Protein AF-A0AAD8P4I1-F1 (afdb_monomer_lite)

Foldseek 3Di:
DDPPPPPDDDDQPLQNVLVVCVVVVHPCSPVDDDDPDDDDDPPDDDDADAPPPLPVLLVVQQVVCVVVVHPSDDPPDPRRVVSVVSVVVVVVVVVVVVVVVVVVVVVVVPD

InterPro domains:
  IPR003653 Ulp1 protease family, C-terminal catalytic domain [PF02902] (14-96)
  IPR038765 Papain-like cysteine peptidase superfamily [SSF54001] (12-97)

pLDDT: mean 77.59, std 14.97, range [34.75, 94.81]

Sequence (111 aa):
MDHGSGSYAPFPSIEYINTWLLANGSEAYNSYRPPPFVRVVPTFVPQQSGFLGDCGVWVCLFLDRRIKGEPIFQEQEDTAISAMNFRLKLARLILETKFKEEKKSNNDRGD

Radius of gyration: 21.53 Å; chains: 1; bounding box: 49×48×51 Å

Structure (mmCIF, N/CA/C/O backbone):
data_AF-A0AAD8P4I1-F1
#
_entry.id   AF-A0AAD8P4I1-F1
#
loop_
_atom_site.group_PDB
_atom_site.id
_atom_site.type_symbol
_atom_site.label_atom_id
_atom_site.label_alt_id
_atom_site.label_comp_id
_atom_site.label_asym_id
_atom_site.label_entity_id
_atom_site.label_seq_id
_atom_site.pdbx_PDB_ins_code
_atom_site.Cartn_x
_atom_site.Cartn_y
_atom_site.Cartn_z
_atom_site.occupancy
_atom_site.B_iso_or_equiv
_atom_site.auth_seq_id
_atom_site.auth_comp_id
_atom_site.auth_asym_id
_atom_site.auth_atom_id
_atom_site.pdbx_PDB_model_num
ATOM 1 N N . MET A 1 1 ? 27.792 -11.683 -18.376 1.00 35.41 1 MET A N 1
ATOM 2 C CA . MET A 1 1 ? 26.656 -11.169 -17.588 1.00 35.41 1 MET A CA 1
ATOM 3 C C . MET A 1 1 ? 25.766 -12.357 -17.321 1.00 35.41 1 MET A C 1
ATOM 5 O O . MET A 1 1 ? 25.240 -12.929 -18.264 1.00 35.41 1 MET A O 1
ATOM 9 N N . ASP A 1 2 ? 25.760 -12.808 -16.074 1.00 34.75 2 ASP A N 1
ATOM 10 C CA . ASP A 1 2 ? 25.066 -14.018 -15.649 1.00 34.75 2 ASP A CA 1
ATOM 11 C C . ASP A 1 2 ? 23.581 -13.687 -15.475 1.00 34.75 2 ASP A C 1
ATOM 13 O O . ASP A 1 2 ? 23.208 -12.899 -14.602 1.00 34.75 2 ASP A O 1
ATOM 17 N N . HIS A 1 3 ? 22.726 -14.226 -16.342 1.00 42.91 3 HIS A N 1
ATOM 18 C CA . HIS A 1 3 ? 21.283 -14.175 -16.140 1.00 42.91 3 HIS A CA 1
ATOM 19 C C . HIS A 1 3 ? 20.935 -15.226 -15.090 1.00 42.91 3 HIS A C 1
ATOM 21 O O . HIS A 1 3 ? 20.635 -16.370 -15.423 1.00 42.91 3 HIS A O 1
ATOM 27 N N . GLY A 1 4 ? 21.016 -14.834 -13.816 1.00 39.06 4 GLY A N 1
ATOM 28 C CA . GLY A 1 4 ? 20.575 -15.653 -12.696 1.00 39.06 4 GLY A CA 1
ATOM 29 C C . GLY A 1 4 ? 19.135 -16.105 -12.920 1.00 39.06 4 GLY A C 1
ATOM 30 O O . GLY A 1 4 ? 18.194 -15.322 -12.791 1.00 39.06 4 GLY A O 1
ATOM 31 N N . SER A 1 5 ? 18.973 -17.375 -13.281 1.00 42.75 5 SER A N 1
ATOM 32 C CA . SER A 1 5 ? 17.700 -18.075 -13.331 1.00 42.75 5 SER A CA 1
ATOM 33 C C . SER A 1 5 ? 17.116 -18.087 -11.921 1.00 42.75 5 SER A C 1
ATOM 35 O O . SER A 1 5 ? 17.487 -18.919 -11.091 1.00 42.75 5 SER A O 1
ATOM 37 N N . GLY A 1 6 ? 16.247 -17.121 -11.627 1.00 36.88 6 GLY A N 1
ATOM 38 C CA . GLY A 1 6 ? 15.507 -17.072 -10.375 1.00 36.88 6 GLY A CA 1
ATOM 39 C C . GLY A 1 6 ? 14.705 -18.359 -10.217 1.00 36.88 6 GLY A C 1
ATOM 40 O O . GLY A 1 6 ? 13.707 -18.566 -10.901 1.00 36.88 6 GLY A O 1
ATOM 41 N N . SER A 1 7 ? 15.162 -19.240 -9.331 1.00 41.97 7 SER A N 1
ATOM 42 C CA . SER A 1 7 ? 14.418 -20.412 -8.884 1.00 41.97 7 SER A CA 1
ATOM 43 C C . SER A 1 7 ? 13.149 -19.931 -8.182 1.00 41.97 7 SER A C 1
ATOM 45 O O . SER A 1 7 ? 13.181 -19.533 -7.018 1.00 41.97 7 SER A O 1
ATOM 47 N N . TYR A 1 8 ? 12.029 -19.924 -8.899 1.00 52.00 8 TYR A N 1
ATOM 48 C CA . TYR A 1 8 ? 10.734 -19.564 -8.336 1.00 52.00 8 TYR A CA 1
ATOM 49 C C . TYR A 1 8 ? 10.311 -20.583 -7.278 1.00 52.00 8 TYR A C 1
ATOM 51 O O . TYR A 1 8 ? 10.352 -21.789 -7.520 1.00 52.00 8 TYR A O 1
ATOM 59 N N . ALA A 1 9 ? 9.813 -20.105 -6.137 1.00 48.38 9 ALA A N 1
ATOM 60 C CA . ALA A 1 9 ? 9.060 -20.966 -5.238 1.00 48.38 9 ALA A CA 1
ATOM 61 C C . ALA A 1 9 ? 7.771 -21.425 -5.963 1.00 48.38 9 ALA A C 1
ATOM 63 O O . ALA A 1 9 ? 7.015 -20.583 -6.485 1.00 48.38 9 ALA A O 1
ATOM 64 N N . PRO A 1 10 ? 7.509 -22.740 -6.063 1.00 58.75 10 PRO A N 1
ATOM 65 C CA . PRO A 1 10 ? 6.255 -23.237 -6.610 1.00 58.75 10 PRO A CA 1
ATOM 66 C C . PRO A 1 10 ? 5.086 -22.748 -5.746 1.00 58.75 10 PRO A C 1
ATOM 68 O O . PRO A 1 10 ? 5.258 -22.427 -4.569 1.00 58.75 10 PRO A O 1
ATOM 71 N N . PHE A 1 11 ? 3.884 -22.668 -6.326 1.00 59.53 11 PHE A N 1
ATOM 72 C CA . PHE A 1 11 ? 2.687 -22.562 -5.492 1.00 59.53 11 PHE A CA 1
ATOM 73 C C . PHE A 1 11 ? 2.710 -23.680 -4.444 1.00 59.53 11 PHE A C 1
ATOM 75 O O . PHE A 1 11 ? 3.096 -24.800 -4.798 1.00 59.53 11 PHE A O 1
ATOM 82 N N . PRO A 1 12 ? 2.288 -23.415 -3.194 1.00 70.62 12 PRO A N 1
ATOM 83 C CA . PRO A 1 12 ? 2.048 -24.498 -2.257 1.00 70.62 12 PRO A CA 1
ATOM 84 C C . PRO A 1 12 ? 1.125 -25.517 -2.926 1.00 70.62 12 PRO A C 1
ATOM 86 O O . PRO A 1 12 ? 0.106 -25.151 -3.519 1.00 70.62 12 PRO A O 1
ATOM 89 N N . SER A 1 13 ? 1.526 -26.786 -2.894 1.00 77.81 13 SER A N 1
ATOM 90 C CA . SER A 1 13 ? 0.725 -27.864 -3.461 1.00 77.81 13 SER A CA 1
ATOM 91 C C . SER A 1 13 ? -0.656 -27.884 -2.802 1.00 77.81 13 SER A C 1
ATOM 93 O O . SER A 1 13 ? -0.830 -27.426 -1.670 1.00 77.81 13 SER A O 1
ATOM 95 N N . ILE A 1 14 ? -1.650 -28.452 -3.487 1.00 76.62 14 ILE A N 1
ATOM 96 C CA . ILE A 1 14 ? -2.970 -28.696 -2.882 1.00 76.62 14 ILE A CA 1
ATOM 97 C C . ILE A 1 14 ? -2.810 -29.472 -1.565 1.00 76.62 14 ILE A C 1
ATOM 99 O O . ILE A 1 14 ? -3.490 -29.183 -0.592 1.00 76.62 14 ILE A O 1
ATOM 103 N N . GLU A 1 15 ? -1.844 -30.386 -1.504 1.00 81.81 15 GLU A N 1
ATOM 104 C CA . GLU A 1 15 ? -1.487 -31.134 -0.300 1.00 81.81 15 GLU A CA 1
ATOM 105 C C . GLU A 1 15 ? -0.984 -30.235 0.842 1.00 81.81 15 GLU A C 1
ATOM 107 O O . GLU A 1 15 ? -1.423 -30.392 1.981 1.00 81.81 15 GLU A O 1
ATOM 112 N N . TYR A 1 16 ? -0.141 -29.239 0.547 1.00 83.12 16 TYR A N 1
ATOM 113 C CA . TYR A 1 16 ? 0.286 -28.248 1.538 1.00 83.12 16 TYR A CA 1
ATOM 114 C C . TYR A 1 16 ? -0.900 -27.425 2.054 1.00 83.12 16 TYR A C 1
ATOM 116 O O . TYR A 1 16 ? -1.041 -27.226 3.260 1.00 83.12 16 TYR A O 1
ATOM 124 N N . ILE A 1 17 ? -1.775 -26.970 1.153 1.00 81.06 17 ILE A N 1
ATOM 125 C CA . ILE A 1 17 ? -2.954 -26.174 1.517 1.00 81.06 17 ILE A CA 1
ATOM 126 C C . ILE A 1 17 ? -3.914 -27.005 2.375 1.00 81.06 17 ILE A C 1
ATOM 128 O O . ILE A 1 17 ? -4.362 -26.532 3.416 1.00 81.06 17 ILE A O 1
ATOM 132 N N . ASN A 1 18 ? -4.174 -28.255 1.998 1.00 82.00 18 ASN A N 1
ATOM 133 C CA . ASN A 1 18 ? -5.019 -29.172 2.760 1.00 82.00 18 ASN A CA 1
ATOM 134 C C . ASN A 1 18 ? -4.427 -29.461 4.145 1.00 82.00 18 ASN A C 1
ATOM 136 O O . ASN A 1 18 ? -5.152 -29.447 5.137 1.00 82.00 18 ASN A O 1
ATOM 140 N N . THR A 1 19 ? -3.107 -29.645 4.232 1.00 85.88 19 THR A N 1
ATOM 141 C CA . THR A 1 19 ? -2.403 -29.829 5.511 1.00 85.88 19 THR A CA 1
ATOM 142 C C . THR A 1 19 ? -2.546 -28.599 6.406 1.00 85.88 19 THR A C 1
ATOM 144 O O . THR A 1 19 ? -2.847 -28.730 7.590 1.00 85.88 19 THR A O 1
ATOM 147 N N . TRP A 1 20 ? -2.386 -27.395 5.847 1.00 85.06 20 TRP A N 1
ATOM 148 C CA . TRP A 1 20 ? -2.579 -26.148 6.588 1.00 85.06 20 TRP A CA 1
ATOM 149 C C . TRP A 1 20 ? -4.034 -25.968 7.041 1.00 85.06 20 TRP A C 1
ATOM 151 O O . TRP A 1 20 ? -4.275 -25.620 8.195 1.00 85.06 20 TRP A O 1
ATOM 161 N N . LEU A 1 21 ? -5.010 -26.248 6.171 1.00 86.00 21 LEU A N 1
ATOM 162 C CA . LEU A 1 21 ? -6.437 -26.176 6.500 1.00 86.00 21 LEU A CA 1
ATOM 163 C C . LEU A 1 21 ? -6.802 -27.145 7.630 1.00 86.00 21 LEU A C 1
ATOM 165 O O . LEU A 1 21 ? -7.479 -26.740 8.574 1.00 86.00 21 LEU A O 1
ATOM 169 N N . LEU A 1 22 ? -6.302 -28.383 7.574 1.00 86.75 22 LEU A N 1
ATOM 170 C CA . LEU A 1 22 ? -6.484 -29.381 8.628 1.00 86.75 22 LEU A CA 1
ATOM 171 C C . LEU A 1 22 ? -5.853 -28.921 9.951 1.00 86.75 22 LEU A C 1
ATOM 173 O O . LEU A 1 22 ? -6.501 -28.983 10.993 1.00 86.75 22 LEU A O 1
ATOM 177 N N . ALA A 1 23 ? -4.620 -28.405 9.909 1.00 90.38 23 ALA A N 1
ATOM 178 C CA . ALA A 1 23 ? -3.917 -27.901 11.091 1.00 90.38 23 ALA A CA 1
ATOM 179 C C . ALA A 1 23 ? -4.627 -26.705 11.753 1.00 90.38 23 ALA A C 1
ATOM 181 O O . ALA A 1 23 ? -4.490 -26.502 12.956 1.00 90.38 23 ALA A O 1
ATOM 182 N N . ASN A 1 24 ? -5.406 -25.938 10.986 1.00 89.88 24 ASN A N 1
ATOM 183 C CA . ASN A 1 24 ? -6.201 -24.810 11.479 1.00 89.88 24 ASN A CA 1
ATOM 184 C C . ASN A 1 24 ? -7.676 -25.179 11.740 1.00 89.88 24 ASN A C 1
ATOM 186 O O . ASN A 1 24 ? -8.509 -24.289 11.903 1.00 89.88 24 ASN A O 1
ATOM 190 N N . GLY A 1 25 ? -8.017 -26.474 11.778 1.00 87.75 25 GLY A N 1
ATOM 191 C CA . GLY A 1 25 ? -9.358 -26.953 12.133 1.00 87.75 25 GLY A CA 1
ATOM 192 C C . GLY A 1 25 ? -10.440 -26.662 11.090 1.00 87.75 25 GLY A C 1
ATOM 193 O O . GLY A 1 25 ? -11.624 -26.663 11.417 1.00 87.75 25 GLY A O 1
ATOM 194 N N . SER A 1 26 ? -10.064 -26.390 9.839 1.00 84.19 26 SER A N 1
ATOM 195 C CA . SER A 1 26 ? -11.029 -26.146 8.769 1.00 84.19 26 SER A CA 1
ATOM 196 C C . SER A 1 26 ? -11.620 -27.458 8.263 1.00 84.19 26 SER A C 1
ATOM 198 O O . SER A 1 26 ? -10.894 -28.314 7.768 1.00 84.19 26 SER A O 1
ATOM 200 N N . GLU A 1 27 ? -12.947 -27.584 8.272 1.00 86.19 27 GLU A N 1
ATOM 201 C CA . GLU A 1 27 ? -13.668 -28.733 7.696 1.00 86.19 27 GLU A CA 1
ATOM 202 C C . GLU A 1 27 ? -13.534 -28.834 6.163 1.00 86.19 27 GLU A C 1
ATOM 204 O O . GLU A 1 27 ? -13.859 -29.857 5.561 1.00 86.19 27 GLU A O 1
ATOM 209 N N . ALA A 1 28 ? -13.007 -27.792 5.512 1.00 79.19 28 ALA A N 1
ATOM 210 C CA . ALA A 1 28 ? -12.822 -27.738 4.066 1.00 79.19 28 ALA A CA 1
ATOM 211 C C . ALA A 1 28 ? -11.545 -28.446 3.571 1.00 79.19 28 ALA A C 1
ATOM 213 O O . ALA A 1 28 ? -11.299 -28.487 2.367 1.00 79.19 28 ALA A O 1
ATOM 214 N N . TYR A 1 29 ? -10.721 -29.009 4.461 1.00 76.19 29 TYR A N 1
ATOM 215 C CA . TYR A 1 29 ? -9.385 -29.521 4.125 1.00 76.19 29 TYR A CA 1
ATOM 216 C C . TYR A 1 29 ? -9.353 -30.629 3.053 1.00 76.19 29 TYR A C 1
ATOM 218 O O . TYR A 1 29 ? -8.348 -30.769 2.372 1.00 76.19 29 TYR A O 1
ATOM 226 N N . ASN A 1 30 ? -10.436 -31.391 2.855 1.00 76.75 30 ASN A N 1
ATOM 227 C CA . ASN A 1 30 ? -10.537 -32.413 1.794 1.00 76.75 30 ASN A CA 1
ATOM 228 C C . ASN A 1 30 ? -11.425 -31.995 0.609 1.00 76.75 30 ASN A C 1
ATOM 230 O O . ASN A 1 30 ? -11.419 -32.634 -0.448 1.00 76.75 30 ASN A O 1
ATOM 234 N N . SER A 1 31 ? -12.203 -30.926 0.770 1.00 78.38 31 SER A N 1
ATOM 235 C CA . SER A 1 31 ? -13.147 -30.422 -0.233 1.00 78.38 31 SER A CA 1
ATOM 236 C C . SER A 1 31 ? -12.672 -29.135 -0.903 1.00 78.38 31 SER A C 1
ATOM 238 O O . SER A 1 31 ? -13.277 -28.711 -1.888 1.00 78.38 31 SER A O 1
ATOM 240 N N . TYR A 1 32 ? -11.565 -28.547 -0.436 1.00 74.62 32 TYR A N 1
ATOM 241 C CA . TYR A 1 32 ? -10.970 -27.370 -1.044 1.00 74.62 32 TYR A CA 1
ATOM 242 C C . TYR A 1 32 ? -10.652 -27.648 -2.514 1.00 74.62 32 TYR A C 1
ATOM 244 O O . TYR A 1 32 ? -9.918 -28.568 -2.893 1.00 74.62 32 TYR A O 1
ATOM 252 N N . ARG A 1 33 ? -11.271 -26.844 -3.368 1.00 69.75 33 ARG A N 1
ATOM 253 C CA . ARG A 1 33 ? -10.936 -26.719 -4.776 1.00 69.75 33 ARG A CA 1
ATOM 254 C C . ARG A 1 33 ? -10.518 -25.272 -4.932 1.00 69.75 33 ARG A C 1
ATOM 256 O O . ARG A 1 33 ? -11.379 -24.412 -4.749 1.00 69.75 33 ARG A O 1
ATOM 263 N N . PRO A 1 34 ? -9.238 -24.973 -5.203 1.00 66.62 34 PRO A N 1
ATOM 264 C CA . PRO A 1 34 ? -8.889 -23.605 -5.517 1.00 66.62 34 PRO A CA 1
ATOM 265 C C . PRO A 1 34 ? -9.725 -23.199 -6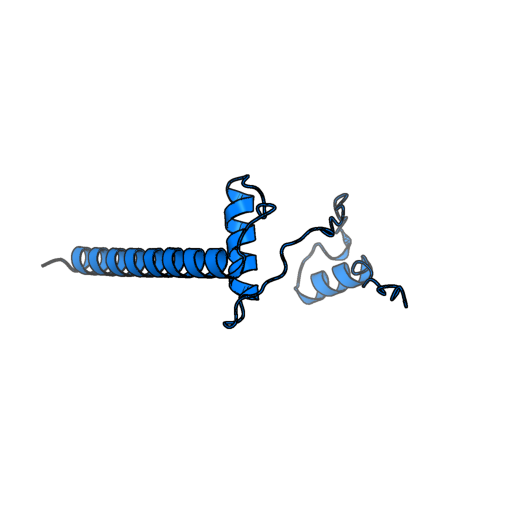.744 1.00 66.62 34 PRO A C 1
ATOM 267 O O . PRO A 1 34 ? -9.720 -23.933 -7.738 1.00 66.62 34 PRO A O 1
ATOM 270 N N . PRO A 1 35 ? -10.453 -22.065 -6.710 1.00 63.97 35 PRO A N 1
ATOM 271 C CA . PRO A 1 35 ? -10.817 -21.330 -7.917 1.00 63.97 35 PRO A CA 1
ATOM 272 C C . PRO A 1 35 ? -9.649 -21.295 -8.912 1.00 63.97 35 PRO A C 1
ATOM 274 O O . PRO A 1 35 ? -8.507 -21.519 -8.500 1.00 63.97 35 PRO A O 1
ATOM 277 N N . PRO A 1 36 ? -9.861 -20.963 -10.198 1.00 69.62 36 PRO A N 1
ATOM 278 C CA . PRO A 1 36 ? -8.749 -20.676 -11.099 1.00 69.62 36 PRO A CA 1
ATOM 279 C C . PRO A 1 36 ? -8.033 -19.397 -10.627 1.00 69.62 36 PRO A C 1
ATOM 281 O O . PRO A 1 36 ? -8.204 -18.310 -11.173 1.00 69.62 36 PRO A O 1
ATOM 284 N N . PHE A 1 37 ? -7.257 -19.510 -9.554 1.00 67.50 37 PHE A N 1
ATOM 285 C CA . PHE A 1 37 ? -6.405 -18.472 -9.033 1.00 67.50 37 PHE A CA 1
ATOM 286 C C . PHE A 1 37 ? -5.227 -18.390 -9.979 1.00 67.50 37 PHE A C 1
ATOM 288 O O . PHE A 1 37 ? -4.381 -19.282 -10.052 1.00 67.50 37 PHE A O 1
ATOM 295 N N . VAL A 1 38 ? -5.179 -17.299 -10.721 1.00 65.94 38 VAL A N 1
ATOM 296 C CA . VAL A 1 38 ? -4.005 -16.963 -11.505 1.00 65.94 38 VAL A CA 1
ATOM 297 C C . VAL A 1 38 ? -3.018 -16.288 -10.562 1.00 65.94 38 VAL A C 1
ATOM 299 O O . VAL A 1 38 ? -3.343 -15.277 -9.936 1.00 65.94 38 VAL A O 1
ATOM 302 N N . ARG A 1 39 ? -1.796 -16.826 -10.457 1.00 65.50 39 ARG A N 1
ATOM 303 C CA . ARG A 1 39 ? -0.693 -16.049 -9.877 1.00 65.50 39 ARG A CA 1
ATOM 304 C C . ARG A 1 39 ? -0.409 -14.911 -10.824 1.00 65.50 39 ARG A C 1
ATOM 306 O O . ARG A 1 39 ? 0.044 -15.142 -11.941 1.00 65.50 39 ARG A O 1
ATOM 313 N N . VAL A 1 40 ? -0.601 -13.697 -10.350 1.00 68.38 40 VAL A N 1
ATOM 314 C CA . VAL A 1 40 ? -0.021 -12.534 -11.002 1.00 68.38 40 VAL A CA 1
ATOM 315 C C . VAL A 1 40 ? 1.191 -12.156 -10.174 1.00 68.38 40 VAL A C 1
ATOM 317 O O . VAL A 1 40 ? 1.057 -11.665 -9.057 1.00 68.38 40 VAL A O 1
ATOM 320 N N . VAL A 1 41 ? 2.378 -12.463 -10.695 1.00 70.00 41 VAL A N 1
ATOM 321 C CA . VAL A 1 41 ? 3.627 -11.930 -10.149 1.00 70.00 41 VAL A CA 1
ATOM 322 C C . VAL A 1 41 ? 3.904 -10.649 -10.925 1.00 70.00 41 VAL A C 1
ATOM 324 O O . VAL A 1 41 ? 4.203 -10.737 -12.118 1.00 70.00 41 VAL A O 1
ATOM 327 N N . PRO A 1 42 ? 3.747 -9.466 -10.314 1.00 68.56 42 PRO A N 1
ATOM 328 C CA . PRO A 1 42 ? 4.020 -8.227 -11.016 1.00 68.56 42 PRO A CA 1
ATOM 329 C C . PRO A 1 42 ? 5.525 -8.147 -11.299 1.00 68.56 42 PRO A C 1
ATOM 331 O O . PRO A 1 42 ? 6.347 -8.185 -10.388 1.00 68.56 42 PRO A O 1
ATOM 334 N N . THR A 1 43 ? 5.884 -8.083 -12.580 1.00 70.06 43 THR A N 1
ATOM 335 C CA . THR A 1 43 ? 7.277 -7.971 -13.047 1.00 70.06 43 THR A CA 1
ATOM 336 C C . THR A 1 43 ? 7.792 -6.537 -13.005 1.00 70.06 43 THR A C 1
ATOM 338 O O . THR A 1 43 ? 8.997 -6.311 -13.047 1.00 70.06 43 THR A O 1
ATOM 341 N N . PHE A 1 44 ? 6.879 -5.574 -12.899 1.00 71.81 44 PHE A N 1
ATOM 342 C CA . PHE A 1 44 ? 7.174 -4.159 -12.784 1.00 71.81 44 PHE A CA 1
ATOM 343 C C . PHE A 1 44 ? 6.551 -3.668 -11.479 1.00 71.81 44 PHE A C 1
ATOM 345 O O . PHE A 1 44 ? 5.334 -3.532 -11.374 1.00 71.81 44 PHE A O 1
ATOM 352 N N . VAL A 1 45 ? 7.389 -3.501 -10.457 1.00 72.94 45 VAL A N 1
ATOM 353 C CA . VAL A 1 45 ? 7.027 -2.926 -9.158 1.00 72.94 45 VAL A CA 1
ATOM 354 C C . VAL 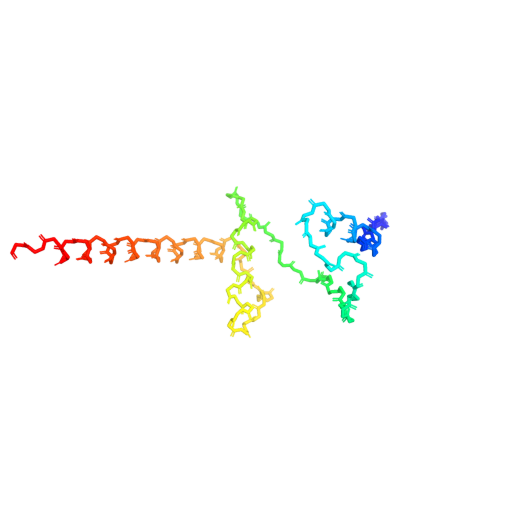A 1 45 ? 8.093 -1.909 -8.767 1.00 72.94 45 VAL A C 1
ATOM 356 O O . VAL A 1 45 ? 9.272 -2.131 -9.057 1.00 72.94 45 VAL A O 1
ATOM 359 N N . PRO A 1 46 ? 7.713 -0.797 -8.127 1.00 75.00 46 PRO A N 1
ATOM 360 C CA . PRO A 1 46 ? 8.657 0.240 -7.766 1.00 75.00 46 PRO A CA 1
ATOM 361 C C . PRO A 1 46 ? 9.605 -0.299 -6.695 1.00 75.00 46 PRO A C 1
ATOM 363 O O . PRO A 1 46 ? 9.177 -0.884 -5.695 1.00 75.00 46 PRO A O 1
ATOM 366 N N . GLN A 1 47 ? 10.906 -0.110 -6.904 1.00 82.00 47 GLN A N 1
ATOM 367 C CA . GLN A 1 47 ? 11.898 -0.480 -5.907 1.00 82.00 47 GLN A CA 1
ATOM 368 C C . GLN A 1 47 ? 11.870 0.540 -4.770 1.00 82.00 47 GLN A C 1
ATOM 370 O O . GLN A 1 47 ? 12.044 1.739 -4.980 1.00 82.00 47 GLN A O 1
ATOM 375 N N . GLN A 1 48 ? 11.652 0.047 -3.556 1.00 82.88 48 GLN A N 1
ATOM 376 C CA . GLN A 1 48 ? 11.652 0.864 -2.348 1.00 82.88 48 GLN A CA 1
ATOM 377 C C . GLN A 1 48 ? 13.055 1.422 -2.112 1.00 82.88 48 GLN A C 1
ATOM 379 O O . GLN A 1 48 ? 14.020 0.659 -2.073 1.00 82.88 48 GLN A O 1
ATOM 384 N N . SER A 1 49 ? 13.159 2.738 -1.949 1.00 80.94 49 SER A N 1
ATOM 385 C CA . SER A 1 49 ? 14.443 3.429 -1.781 1.00 80.94 49 SER A CA 1
ATOM 386 C C . SER A 1 49 ? 14.589 4.157 -0.443 1.00 80.94 49 SER A C 1
ATOM 388 O O . SER A 1 49 ? 15.668 4.670 -0.148 1.00 80.94 49 SER A O 1
ATOM 390 N N . GLY A 1 50 ? 13.540 4.219 0.385 1.00 76.75 50 GLY A N 1
ATOM 391 C CA . GLY A 1 50 ? 13.593 4.947 1.647 1.00 76.75 50 GLY A CA 1
ATOM 392 C C . GLY A 1 50 ? 14.410 4.240 2.727 1.00 76.75 50 GLY A C 1
ATOM 393 O O . GLY A 1 50 ? 14.338 3.028 2.932 1.00 76.75 50 GLY A O 1
ATOM 394 N N . PHE A 1 51 ? 15.161 5.046 3.474 1.00 76.44 51 PHE A N 1
ATOM 395 C CA . PHE A 1 51 ? 16.078 4.598 4.525 1.00 76.44 51 PHE A CA 1
ATOM 396 C C . PHE A 1 51 ? 15.379 3.970 5.746 1.00 76.44 51 PHE A C 1
ATOM 398 O O . PHE A 1 51 ? 15.982 3.200 6.485 1.00 76.44 51 PHE A O 1
ATOM 405 N N . LEU A 1 52 ? 14.099 4.283 5.970 1.00 74.25 52 LEU A N 1
ATOM 406 C CA . LEU A 1 52 ? 13.358 3.912 7.183 1.00 74.25 52 LEU A CA 1
ATOM 407 C C . LEU A 1 52 ? 12.724 2.510 7.138 1.00 74.25 52 LEU A C 1
ATOM 409 O O . LEU A 1 52 ? 11.954 2.171 8.034 1.00 74.25 52 LEU A O 1
ATOM 413 N N . GLY A 1 53 ? 13.000 1.712 6.103 1.00 78.56 53 GLY A N 1
ATOM 414 C CA . GLY A 1 53 ? 12.324 0.433 5.887 1.00 78.56 53 GLY A CA 1
ATOM 415 C C . GLY A 1 53 ? 10.866 0.646 5.477 1.00 78.56 53 GLY A C 1
ATOM 416 O O . GLY A 1 53 ? 9.949 0.646 6.299 1.00 78.56 53 GLY A O 1
ATOM 417 N N . ASP A 1 54 ? 10.635 0.847 4.181 1.00 88.12 54 ASP A N 1
ATOM 418 C CA . ASP A 1 54 ? 9.310 1.215 3.666 1.00 88.12 54 ASP A CA 1
ATOM 419 C C . ASP A 1 54 ? 8.420 0.008 3.324 1.00 88.12 54 ASP A C 1
ATOM 421 O O . ASP A 1 54 ? 7.279 0.189 2.896 1.00 88.12 54 ASP A O 1
ATOM 425 N N . CYS A 1 55 ? 8.893 -1.224 3.531 1.00 87.75 55 CYS A N 1
ATOM 426 C CA . CYS A 1 55 ? 8.201 -2.426 3.064 1.00 87.75 55 CYS A CA 1
ATOM 427 C C . CYS A 1 55 ? 6.769 -2.552 3.595 1.00 87.75 55 CYS A C 1
ATOM 429 O O . CYS A 1 55 ? 5.841 -2.744 2.810 1.00 87.75 55 CYS A O 1
ATOM 431 N N . GLY A 1 56 ? 6.566 -2.353 4.900 1.00 88.50 56 GLY A N 1
ATOM 432 C CA . GLY A 1 56 ? 5.232 -2.381 5.505 1.00 88.50 56 GLY A CA 1
ATOM 433 C C . GLY A 1 56 ? 4.335 -1.232 5.036 1.00 88.50 56 GLY A C 1
ATOM 434 O O . GLY A 1 56 ? 3.134 -1.415 4.855 1.00 88.50 56 GLY A O 1
ATOM 435 N N . VAL A 1 57 ? 4.914 -0.057 4.773 1.00 91.44 57 VAL A N 1
ATOM 436 C CA . VAL A 1 57 ? 4.169 1.115 4.285 1.00 91.44 57 VAL A CA 1
ATOM 437 C C . VAL A 1 57 ? 3.636 0.860 2.880 1.00 91.44 57 VAL A C 1
ATOM 439 O O . VAL A 1 57 ? 2.464 1.116 2.612 1.00 91.44 57 VAL A O 1
ATOM 442 N N . TRP A 1 58 ? 4.468 0.302 2.003 1.00 90.31 58 TRP A N 1
ATOM 443 C CA . TRP A 1 58 ? 4.085 -0.037 0.635 1.00 90.31 58 TRP A CA 1
ATOM 444 C C . TRP A 1 58 ? 3.034 -1.137 0.559 1.00 90.31 58 TRP A C 1
ATOM 446 O O . TRP A 1 58 ? 2.161 -1.057 -0.301 1.00 90.31 58 TRP A O 1
ATOM 456 N N . VAL A 1 59 ? 3.053 -2.119 1.467 1.00 90.19 59 VAL A N 1
ATOM 457 C CA . VAL A 1 59 ? 1.966 -3.109 1.567 1.00 90.19 59 VAL A CA 1
ATOM 458 C C . VAL A 1 59 ? 0.635 -2.414 1.867 1.00 90.19 59 VAL A C 1
ATOM 460 O O . VAL A 1 59 ? -0.353 -2.647 1.170 1.00 90.19 59 VAL A O 1
ATOM 463 N N . CYS A 1 60 ? 0.601 -1.513 2.851 1.00 92.12 60 CYS A N 1
ATOM 464 C CA . CYS A 1 60 ? -0.618 -0.779 3.202 1.00 92.12 60 CYS A CA 1
ATOM 465 C C . CYS A 1 60 ? -1.079 0.167 2.084 1.00 92.12 60 CYS A C 1
ATOM 467 O O . CYS A 1 60 ? -2.268 0.228 1.774 1.00 92.12 60 CYS A O 1
ATOM 469 N N . LEU A 1 61 ? -0.145 0.881 1.459 1.00 91.56 61 LEU A N 1
ATOM 470 C CA . LEU A 1 61 ? -0.424 1.794 0.353 1.00 91.56 61 LEU A CA 1
ATOM 471 C C . LEU A 1 61 ? -0.947 1.046 -0.881 1.00 91.56 61 LEU A C 1
ATOM 473 O O . LEU A 1 61 ? -1.898 1.503 -1.516 1.00 91.56 61 LEU A O 1
ATOM 477 N N . PHE A 1 62 ? -0.386 -0.125 -1.187 1.00 90.06 62 PHE A N 1
ATOM 478 C CA . PHE A 1 62 ? -0.876 -0.999 -2.250 1.00 90.06 62 PHE A CA 1
ATOM 479 C C . PHE A 1 62 ? -2.328 -1.419 -2.003 1.00 90.06 62 PHE A C 1
ATOM 481 O O . PHE A 1 62 ? -3.156 -1.341 -2.911 1.00 90.06 62 PHE A O 1
ATOM 488 N N . LEU A 1 63 ? -2.653 -1.832 -0.775 1.00 91.50 63 LEU A N 1
ATOM 489 C CA . LEU A 1 63 ? -4.014 -2.218 -0.406 1.00 91.50 63 LEU A CA 1
ATOM 490 C C . LEU A 1 63 ? -4.988 -1.033 -0.505 1.00 91.50 63 LEU A C 1
ATOM 492 O O . LEU A 1 63 ? -6.063 -1.191 -1.081 1.00 91.50 63 LEU A O 1
ATOM 496 N N . ASP A 1 64 ? -4.601 0.152 -0.016 1.00 92.44 64 ASP A N 1
ATOM 497 C CA . ASP A 1 64 ? -5.412 1.379 -0.104 1.00 92.44 64 ASP A CA 1
ATOM 498 C C . ASP A 1 64 ? -5.738 1.731 -1.564 1.00 92.44 64 ASP A C 1
ATOM 500 O O . ASP A 1 64 ? -6.902 1.941 -1.913 1.00 92.44 64 ASP A O 1
ATOM 504 N N . ARG A 1 65 ? -4.727 1.706 -2.441 1.00 91.38 65 ARG A N 1
ATOM 505 C CA . ARG A 1 65 ? -4.892 1.939 -3.885 1.00 91.38 65 ARG A CA 1
ATOM 506 C C . ARG A 1 65 ? -5.779 0.886 -4.531 1.00 91.38 65 ARG A C 1
ATOM 508 O O . ARG A 1 65 ? -6.685 1.217 -5.292 1.00 91.38 65 ARG A O 1
ATOM 515 N N . ARG A 1 66 ? -5.573 -0.386 -4.185 1.00 89.38 66 ARG A N 1
ATOM 516 C CA . ARG A 1 66 ? -6.349 -1.497 -4.742 1.00 89.38 66 ARG A CA 1
ATOM 517 C C . ARG A 1 66 ? -7.832 -1.389 -4.401 1.00 89.38 66 ARG A C 1
ATOM 519 O O . ARG A 1 66 ? -8.655 -1.609 -5.286 1.00 89.38 66 ARG A O 1
ATOM 526 N N . ILE A 1 67 ? -8.164 -1.028 -3.162 1.00 93.44 67 ILE A N 1
ATOM 527 C CA . ILE A 1 67 ? -9.550 -0.811 -2.714 1.00 93.44 67 ILE A CA 1
ATOM 528 C C . ILE A 1 67 ? -10.201 0.345 -3.485 1.00 93.44 67 ILE A C 1
ATOM 530 O O . ILE A 1 67 ? -11.386 0.283 -3.801 1.00 93.44 67 ILE A O 1
ATOM 534 N N . LYS A 1 68 ? -9.425 1.377 -3.828 1.00 91.75 68 LYS A N 1
ATOM 535 C CA . LYS A 1 68 ? -9.897 2.558 -4.568 1.00 91.75 68 LYS A CA 1
ATOM 536 C C . LYS A 1 68 ? -9.906 2.394 -6.087 1.00 91.75 68 LYS A C 1
ATOM 538 O O . LYS A 1 68 ? -10.363 3.294 -6.783 1.00 91.75 68 LYS A O 1
ATOM 543 N N . GLY A 1 69 ? -9.404 1.275 -6.609 1.00 90.50 69 GLY A N 1
ATOM 544 C CA . GLY A 1 69 ? -9.217 1.091 -8.050 1.00 90.50 69 GLY A CA 1
ATOM 545 C C . GLY A 1 69 ? -8.116 1.979 -8.644 1.00 90.50 69 GLY A C 1
ATOM 546 O O . GLY A 1 69 ? -8.106 2.215 -9.848 1.00 90.50 69 GLY A O 1
ATOM 547 N N . GLU A 1 70 ? -7.194 2.472 -7.817 1.00 89.81 70 GLU A N 1
ATOM 548 C CA . GLU A 1 70 ? -6.059 3.286 -8.248 1.00 89.81 70 GLU A CA 1
ATOM 549 C C . GLU A 1 70 ? -4.897 2.403 -8.750 1.00 89.81 70 GLU A C 1
ATOM 551 O O . GLU A 1 70 ? -4.744 1.255 -8.306 1.00 89.81 70 GLU A O 1
ATOM 556 N N . PRO A 1 71 ? -4.039 2.918 -9.652 1.00 86.00 71 PRO A N 1
ATOM 557 C CA . PRO A 1 71 ? -2.813 2.234 -10.050 1.00 86.00 71 PRO A CA 1
ATOM 558 C C . PRO A 1 71 ? -1.921 1.951 -8.842 1.00 86.00 71 PRO A C 1
ATOM 560 O O . PRO A 1 71 ? -1.763 2.796 -7.967 1.00 86.00 71 PRO A O 1
ATOM 563 N N . ILE A 1 72 ? -1.297 0.773 -8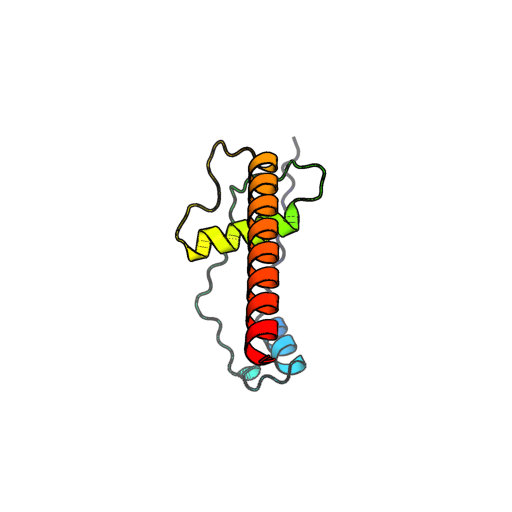.817 1.00 81.50 72 ILE A N 1
ATOM 564 C CA . ILE A 1 72 ? -0.464 0.319 -7.693 1.00 81.50 72 ILE A CA 1
ATOM 565 C C . ILE A 1 72 ? 0.789 1.190 -7.494 1.00 81.50 72 ILE A C 1
ATOM 567 O O . ILE A 1 72 ? 1.225 1.383 -6.359 1.00 81.50 72 ILE A O 1
ATOM 571 N N . PHE A 1 73 ? 1.310 1.771 -8.575 1.00 80.00 73 PHE A N 1
ATOM 572 C CA . PHE A 1 73 ? 2.341 2.809 -8.590 1.00 80.00 73 PHE A CA 1
ATOM 573 C C . PHE A 1 73 ? 2.267 3.620 -9.883 1.00 80.00 73 PHE A C 1
ATOM 575 O O . PHE A 1 73 ? 1.618 3.205 -10.846 1.00 80.00 73 PHE A O 1
ATOM 582 N N . GLN A 1 74 ? 2.930 4.774 -9.889 1.00 81.69 74 GLN A N 1
ATOM 583 C CA . GLN A 1 74 ? 3.088 5.617 -11.075 1.00 81.69 74 GLN A CA 1
ATOM 584 C C . GLN A 1 74 ? 4.514 5.465 -11.616 1.00 81.69 74 GLN A C 1
ATOM 586 O O . GLN A 1 74 ? 5.456 5.323 -10.843 1.00 81.69 74 GLN A O 1
ATOM 591 N N . GLU A 1 75 ? 4.687 5.501 -12.938 1.00 80.00 75 GLU A N 1
ATOM 592 C CA . GLU A 1 75 ? 5.959 5.189 -13.620 1.00 80.00 75 GLU A CA 1
ATOM 593 C C . GLU A 1 75 ? 7.143 6.080 -13.186 1.00 80.00 75 GLU A C 1
ATOM 595 O O . GLU A 1 75 ? 8.299 5.707 -13.351 1.00 80.00 75 GLU A O 1
ATOM 600 N N . GLN A 1 76 ? 6.862 7.237 -12.582 1.00 83.88 76 GLN A N 1
ATOM 601 C CA . GLN A 1 76 ? 7.847 8.224 -12.119 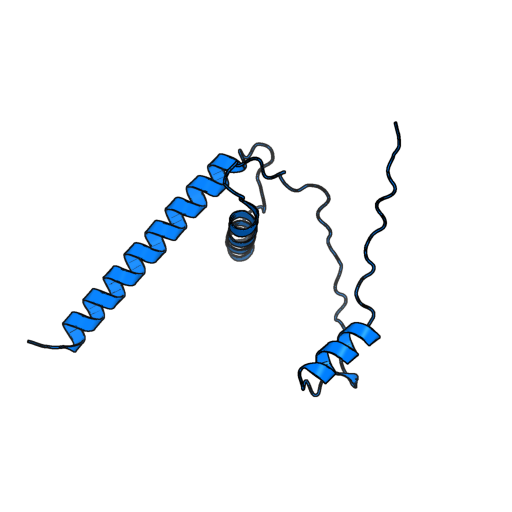1.00 83.88 76 GLN A CA 1
ATOM 602 C C . GLN A 1 76 ? 7.663 8.561 -10.629 1.00 83.88 76 GLN A C 1
ATOM 604 O O . GLN A 1 76 ? 8.035 9.638 -10.168 1.00 83.88 76 GLN A O 1
ATOM 609 N N . GLU A 1 77 ? 7.032 7.662 -9.873 1.00 86.94 77 GLU A N 1
ATOM 610 C CA . GLU A 1 77 ? 6.777 7.862 -8.452 1.00 86.94 77 GLU A CA 1
ATOM 611 C C . GLU A 1 77 ? 8.074 7.791 -7.635 1.00 86.94 77 GLU A C 1
ATOM 613 O O . GLU A 1 77 ? 8.754 6.763 -7.617 1.00 86.94 77 GLU A O 1
ATOM 618 N N . ASP A 1 78 ? 8.386 8.859 -6.896 1.00 90.75 78 ASP A N 1
ATOM 619 C CA . ASP A 1 78 ? 9.414 8.796 -5.860 1.00 90.75 78 ASP A CA 1
ATOM 620 C C . ASP A 1 78 ? 8.898 7.948 -4.696 1.00 90.75 78 ASP A C 1
ATOM 622 O O . ASP A 1 78 ? 7.988 8.328 -3.948 1.00 90.75 78 ASP A O 1
ATOM 626 N N . THR A 1 79 ? 9.493 6.767 -4.553 1.00 90.12 79 THR A N 1
ATOM 627 C CA . THR A 1 79 ? 8.952 5.756 -3.655 1.00 90.12 79 THR A CA 1
ATOM 628 C C . THR A 1 79 ? 9.122 6.111 -2.178 1.00 90.12 79 THR A C 1
ATOM 630 O O . THR A 1 79 ? 8.281 5.741 -1.351 1.00 90.12 79 THR A O 1
ATOM 633 N N . ALA A 1 80 ? 10.170 6.867 -1.848 1.00 90.75 80 ALA A N 1
ATOM 634 C CA . ALA A 1 80 ? 10.454 7.312 -0.493 1.00 90.75 80 ALA A CA 1
ATOM 635 C C . ALA A 1 80 ? 9.515 8.458 -0.092 1.00 90.75 80 ALA A C 1
ATOM 637 O O . ALA A 1 80 ? 8.960 8.456 1.013 1.00 90.75 80 ALA A O 1
ATOM 638 N N . ILE A 1 81 ? 9.273 9.406 -1.005 1.00 91.94 81 ILE A N 1
ATOM 639 C CA . ILE A 1 81 ? 8.330 10.511 -0.782 1.00 91.94 81 ILE A CA 1
ATOM 640 C C . ILE A 1 81 ? 6.908 9.972 -0.618 1.00 91.94 81 ILE A C 1
ATOM 642 O O . ILE A 1 81 ? 6.206 10.356 0.322 1.00 91.94 81 ILE A O 1
ATOM 646 N N . SER A 1 82 ? 6.483 9.040 -1.472 1.00 92.19 82 SER A N 1
ATOM 647 C CA . SER A 1 82 ? 5.158 8.425 -1.357 1.00 92.19 82 SER A CA 1
ATOM 648 C C . SER A 1 82 ? 4.978 7.658 -0.052 1.00 92.19 82 SER A C 1
ATOM 650 O O . SER A 1 82 ? 3.947 7.813 0.611 1.00 92.19 82 SER A O 1
ATOM 652 N N . ALA A 1 83 ? 5.992 6.899 0.377 1.00 92.31 83 ALA A N 1
ATOM 653 C CA . ALA A 1 83 ? 5.967 6.233 1.674 1.00 92.31 83 ALA A CA 1
ATOM 654 C C . ALA A 1 83 ? 5.862 7.244 2.831 1.00 92.31 83 ALA A C 1
ATOM 656 O O . ALA A 1 83 ? 5.064 7.054 3.753 1.00 92.31 83 ALA A O 1
ATOM 657 N N . MET A 1 84 ? 6.613 8.346 2.779 1.00 93.75 84 MET A N 1
ATOM 658 C CA . MET A 1 84 ? 6.554 9.403 3.793 1.00 93.75 84 MET A CA 1
ATOM 659 C C . MET A 1 84 ? 5.173 10.070 3.855 1.00 93.75 84 MET A C 1
ATOM 661 O O . MET A 1 84 ? 4.585 10.186 4.932 1.00 93.75 84 MET A O 1
ATOM 665 N N . ASN A 1 85 ? 4.602 10.429 2.706 1.00 93.88 85 ASN A N 1
ATOM 666 C CA . ASN A 1 85 ? 3.265 11.019 2.629 1.00 93.88 85 ASN A CA 1
ATOM 667 C C . ASN A 1 85 ? 2.193 10.072 3.179 1.00 93.88 85 ASN A C 1
ATOM 669 O O . ASN A 1 85 ? 1.290 10.499 3.906 1.00 93.88 85 ASN A O 1
ATOM 673 N N . PHE A 1 86 ? 2.310 8.775 2.889 1.00 93.38 86 PHE A N 1
ATOM 674 C CA . PHE A 1 86 ? 1.398 7.776 3.432 1.00 93.38 86 PHE A CA 1
ATOM 675 C C . PHE A 1 86 ? 1.517 7.650 4.954 1.00 93.38 86 PHE A C 1
ATOM 677 O O . PHE A 1 86 ? 0.494 7.622 5.639 1.00 93.38 86 PHE A O 1
ATOM 684 N N . ARG A 1 87 ? 2.740 7.640 5.505 1.00 93.44 87 ARG A N 1
ATOM 685 C CA . ARG A 1 87 ? 2.965 7.648 6.964 1.00 93.44 87 ARG A CA 1
ATOM 686 C C . ARG A 1 87 ? 2.292 8.845 7.626 1.00 93.44 87 ARG A C 1
ATOM 688 O O . ARG A 1 87 ? 1.588 8.671 8.618 1.00 93.44 87 ARG A O 1
ATOM 695 N N . LEU A 1 88 ? 2.466 10.041 7.063 1.00 94.81 88 LEU A N 1
ATOM 696 C CA . LEU A 1 88 ? 1.856 11.267 7.585 1.00 94.81 88 LEU A CA 1
ATOM 697 C C . LEU A 1 88 ? 0.326 11.195 7.560 1.00 94.81 88 LEU A C 1
ATOM 699 O O . LEU A 1 88 ? -0.333 11.531 8.546 1.00 94.81 88 LEU A O 1
ATOM 703 N N . LYS A 1 89 ? -0.247 10.697 6.460 1.00 93.56 89 LYS A N 1
ATOM 704 C CA . LYS A 1 89 ? -1.691 10.474 6.341 1.00 93.56 89 LYS A CA 1
ATOM 705 C C . LYS A 1 89 ? -2.198 9.474 7.384 1.00 93.56 89 LYS A C 1
ATOM 70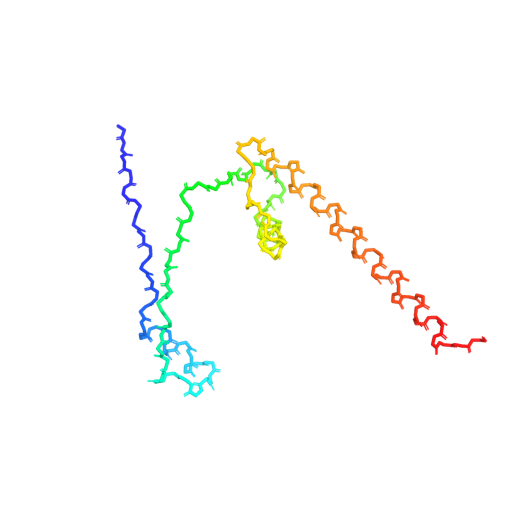7 O O . LYS A 1 89 ? -3.208 9.738 8.032 1.00 93.56 89 LYS A O 1
ATOM 712 N N . LEU A 1 90 ? -1.497 8.356 7.571 1.00 91.12 90 LEU A N 1
ATOM 713 C CA . LEU A 1 90 ? -1.855 7.341 8.562 1.00 91.12 90 LEU A CA 1
ATOM 714 C C . LEU A 1 90 ? -1.781 7.899 9.989 1.00 91.12 90 LEU A C 1
ATOM 716 O O . LEU A 1 90 ? -2.719 7.720 10.762 1.00 91.12 90 LEU A O 1
ATOM 720 N N . ALA A 1 91 ? -0.713 8.626 10.323 1.00 92.50 91 ALA A N 1
ATOM 721 C CA . ALA A 1 91 ? -0.558 9.269 11.626 1.00 92.50 91 ALA A CA 1
ATOM 722 C C . ALA A 1 91 ? -1.702 10.252 11.912 1.00 92.50 91 ALA A C 1
ATOM 724 O O . ALA A 1 91 ? -2.260 10.249 13.010 1.00 92.50 91 ALA A O 1
ATOM 725 N N . ARG A 1 92 ? -2.108 11.039 10.908 1.00 93.31 92 ARG A N 1
ATOM 726 C CA . ARG A 1 92 ? -3.254 11.947 11.016 1.00 93.31 92 ARG A CA 1
ATOM 727 C C . ARG A 1 92 ? -4.560 11.199 11.286 1.00 93.31 92 ARG A C 1
ATOM 729 O O . ARG A 1 92 ? -5.298 11.598 12.180 1.00 93.31 92 ARG A O 1
ATOM 736 N N . LEU A 1 93 ? -4.826 10.102 10.574 1.00 90.62 93 LEU A N 1
ATOM 737 C CA . LEU A 1 93 ? -6.021 9.278 10.800 1.00 90.62 93 LEU A CA 1
ATOM 738 C C . LEU A 1 93 ? -6.050 8.673 12.210 1.00 90.62 93 LEU A C 1
ATOM 740 O O . LEU A 1 93 ? -7.095 8.681 12.860 1.00 90.6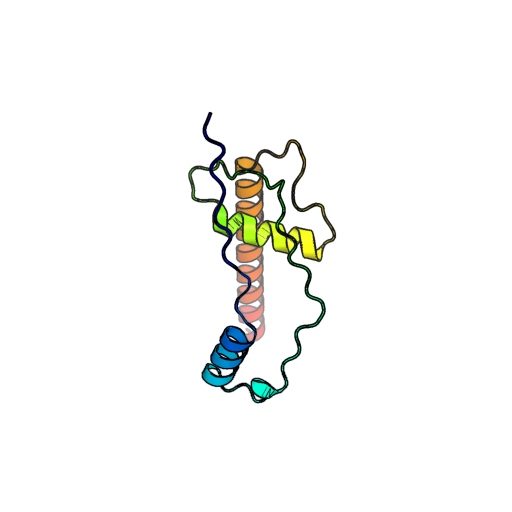2 93 LEU A O 1
ATOM 744 N N . ILE A 1 94 ? -4.910 8.185 12.706 1.00 89.88 94 ILE A N 1
ATOM 745 C CA . ILE A 1 94 ? -4.785 7.655 14.074 1.00 89.88 94 ILE A CA 1
ATOM 746 C C . ILE A 1 94 ? -5.056 8.755 15.104 1.00 89.88 94 ILE A C 1
ATOM 748 O O . ILE A 1 94 ? -5.759 8.539 16.087 1.00 89.88 94 ILE A O 1
ATOM 752 N N . LEU A 1 95 ? -4.519 9.952 14.880 1.00 90.75 95 LEU A N 1
ATOM 753 C CA . LEU A 1 95 ? -4.730 11.075 15.784 1.00 90.75 95 LEU A CA 1
ATOM 754 C C . LEU A 1 95 ? -6.207 11.505 15.809 1.00 90.75 95 LEU A C 1
ATOM 756 O O . LEU A 1 95 ? -6.795 11.659 16.876 1.00 90.75 95 LEU A O 1
ATOM 760 N N . GLU A 1 96 ? -6.829 11.647 14.638 1.00 90.25 96 GLU A N 1
ATOM 761 C CA . GLU A 1 96 ? -8.240 12.024 14.508 1.00 90.25 96 GLU A CA 1
ATOM 762 C C . GLU A 1 96 ? -9.188 10.979 15.114 1.00 90.25 96 GLU A C 1
ATOM 764 O O . GLU A 1 96 ? -10.210 11.345 15.696 1.00 90.25 96 GLU A O 1
ATOM 769 N N . THR A 1 97 ? -8.871 9.688 14.994 1.00 86.75 97 THR A N 1
ATOM 770 C CA . THR A 1 97 ? -9.669 8.608 15.601 1.00 86.75 97 THR A CA 1
ATOM 771 C C . THR A 1 97 ? -9.558 8.613 17.119 1.00 86.75 97 THR A C 1
ATOM 773 O O . THR A 1 97 ? -10.595 8.628 17.781 1.00 86.75 97 THR A O 1
ATOM 776 N N . LYS A 1 98 ? -8.348 8.748 17.675 1.00 80.62 98 LYS A N 1
ATOM 777 C CA . LYS A 1 98 ? -8.152 8.888 19.128 1.00 80.62 98 LYS A CA 1
ATOM 778 C C . LYS A 1 98 ? -8.925 10.071 19.712 1.00 80.62 98 LYS A C 1
ATOM 780 O O . LYS A 1 98 ? -9.666 9.905 20.675 1.00 80.62 98 LYS A O 1
ATOM 785 N N . PHE A 1 99 ? -8.849 11.243 19.080 1.00 72.12 99 PHE A N 1
ATOM 786 C CA . PHE A 1 99 ? -9.603 12.412 19.547 1.00 72.12 99 PHE A CA 1
ATOM 787 C C . PHE A 1 99 ? -11.125 12.234 19.455 1.00 72.12 99 PHE A C 1
ATOM 789 O O . PHE A 1 99 ? -11.865 12.804 20.260 1.00 72.12 99 PHE A O 1
ATOM 796 N N . LYS A 1 100 ? -11.627 11.469 18.479 1.00 72.25 100 LYS A N 1
ATOM 797 C CA . LYS A 1 100 ? -13.060 11.151 18.380 1.00 72.25 100 LYS A CA 1
ATOM 798 C C . LYS A 1 100 ? -13.503 10.189 19.482 1.00 72.25 100 LYS A C 1
ATOM 800 O O . LYS A 1 100 ? -14.581 10.383 20.041 1.00 72.25 100 LYS A O 1
ATOM 805 N N . GLU A 1 101 ? -12.685 9.195 19.809 1.00 73.69 101 GLU A N 1
ATOM 806 C CA . GLU A 1 101 ? -12.943 8.252 20.902 1.00 73.69 101 GLU A CA 1
ATOM 807 C C . GLU A 1 101 ? -12.940 8.950 22.268 1.00 73.69 101 GLU A C 1
ATOM 809 O O . GLU A 1 101 ? -13.850 8.732 23.067 1.00 73.69 101 GLU A O 1
ATOM 814 N N . GLU A 1 102 ? -11.995 9.862 22.508 1.00 69.06 102 GLU A N 1
ATOM 815 C CA . GLU A 1 102 ? -11.936 10.669 23.735 1.00 69.06 102 GLU A CA 1
ATOM 816 C C . GLU A 1 102 ? -13.157 11.587 23.886 1.00 69.06 102 GLU A C 1
ATOM 818 O O . GLU A 1 102 ? -13.759 11.650 24.959 1.00 69.06 102 GLU A O 1
ATOM 823 N N . LYS A 1 103 ? -13.584 12.254 22.804 1.00 64.75 103 LYS A N 1
ATOM 824 C CA . LYS A 1 103 ? -14.805 13.077 22.817 1.00 64.75 103 LYS A CA 1
ATOM 825 C C . LYS A 1 103 ? -16.061 12.252 23.078 1.00 64.75 103 LYS A C 1
ATOM 827 O O . LYS A 1 103 ? -16.924 12.705 23.819 1.00 64.75 103 LYS A O 1
ATOM 832 N N . LYS A 1 104 ? -16.164 11.055 22.493 1.00 70.31 104 LYS A N 1
ATOM 833 C CA . LYS A 1 104 ? -17.294 10.148 22.728 1.00 70.31 104 LYS A CA 1
ATOM 834 C C . LYS A 1 104 ? -17.319 9.653 24.180 1.00 70.31 104 LYS A C 1
ATOM 836 O O . LYS A 1 104 ? -18.353 9.747 24.823 1.00 70.31 104 LYS A O 1
ATOM 841 N N . SER A 1 105 ? -16.167 9.245 24.716 1.00 68.88 105 SER A N 1
ATOM 842 C CA . SER A 1 105 ? -16.004 8.827 26.118 1.00 68.88 105 SER A CA 1
ATOM 843 C C . SER A 1 105 ? -16.388 9.925 27.118 1.00 68.88 105 SER A C 1
ATOM 845 O O . SER A 1 105 ? -17.055 9.645 28.110 1.00 68.88 105 SER A O 1
ATOM 847 N N . ASN A 1 106 ? -16.023 11.183 26.852 1.00 65.38 106 ASN A N 1
ATOM 848 C CA . ASN A 1 106 ? -16.397 12.305 27.717 1.00 65.38 106 ASN A CA 1
ATOM 849 C C . ASN A 1 106 ? -17.891 12.649 27.632 1.00 65.38 106 ASN A C 1
ATOM 851 O O . ASN A 1 106 ? -18.476 13.035 28.635 1.00 65.38 106 ASN A O 1
ATOM 855 N N . ASN A 1 107 ? -18.516 12.480 26.464 1.00 63.59 107 ASN A N 1
ATOM 856 C CA . ASN A 1 107 ? -19.947 12.735 26.286 1.00 63.59 107 ASN A CA 1
ATOM 857 C C . ASN A 1 107 ? -20.817 11.619 26.902 1.00 63.59 107 ASN A C 1
ATOM 859 O O . ASN A 1 107 ? -21.892 11.896 27.421 1.00 63.59 107 ASN A O 1
ATOM 863 N N . ASP A 1 108 ? -20.331 10.372 26.898 1.00 64.00 108 ASP A N 1
ATOM 864 C CA . ASP A 1 108 ? -20.991 9.217 27.531 1.00 64.00 108 ASP A CA 1
ATOM 865 C C . ASP A 1 108 ? -20.835 9.209 29.069 1.00 64.00 108 ASP A C 1
ATOM 867 O O . ASP A 1 108 ? -21.519 8.454 29.760 1.00 64.00 108 ASP A O 1
ATOM 871 N N . ARG A 1 109 ? -19.943 10.045 29.621 1.00 62.31 109 ARG A N 1
ATOM 872 C CA . ARG A 1 109 ? -19.711 10.201 31.069 1.00 62.31 109 ARG A CA 1
ATOM 873 C C . ARG A 1 109 ? -20.498 11.335 31.728 1.00 62.31 109 ARG A C 1
ATOM 875 O O . ARG A 1 109 ? -20.297 11.517 32.919 1.00 62.31 109 ARG A O 1
ATOM 882 N N . GLY A 1 110 ? -21.355 12.030 30.972 1.00 50.84 110 GLY A N 1
ATOM 883 C CA . GLY A 1 110 ? -22.349 13.013 31.425 1.00 50.84 110 GLY A CA 1
ATOM 884 C C . GLY A 1 110 ? -22.105 13.667 32.790 1.00 50.84 110 GLY A C 1
ATOM 885 O O . GLY A 1 110 ? -22.527 13.116 33.804 1.00 50.84 110 GLY A O 1
ATOM 886 N N . ASP A 1 111 ? -21.504 14.859 32.770 1.00 48.25 111 ASP A N 1
ATOM 887 C CA . ASP A 1 111 ? -21.859 15.935 33.709 1.00 48.25 111 ASP A CA 1
ATOM 888 C C . ASP A 1 111 ? -23.072 16.702 33.153 1.00 48.25 111 ASP A C 1
ATOM 890 O O . ASP A 1 111 ? -23.108 16.924 31.915 1.00 48.25 111 ASP A O 1
#

Organism: Tagetes erecta (NCBI:txid13708)

Secondary structure (DSSP, 8-state):
-------PPPPPPHHHHHHHHHHTT-GGGGT-----------S--PPP--TTT-HHHHHHHHHHHHHHT--S--TT--HHHHHHHHHHHHHHHHHHHHHHHHHHHHHHT--